Protein AF-A0A7Z1QHH9-F1 (afdb_monomer_lite)

pLDDT: mean 72.16, std 17.93, range [35.38, 95.56]

Secondary structure (DSSP, 8-state):
----S---TTS--HHHHHHHHHHHHTT---TTSPPPEEEEEEE---HHHHHTT---EEEEEE-------SS-GGGTT----------PPTTPPP--------PPP--

Sequence (107 aa):
GSMLNGRETNRIGLYQMVAVLLSGLVGFKAGSASPLAFEKASNLYSVAQGSSGVVLYALYFSCEEIIDPLTDISTLDDFLRHYETFGEPDGTAPFEAHIDLPGPEHE

Structure (mmCIF, N/CA/C/O backbone):
data_AF-A0A7Z1QHH9-F1
#
_entry.id   AF-A0A7Z1QHH9-F1
#
loop_
_atom_site.group_PDB
_atom_site.id
_atom_site.type_symbol
_atom_site.label_atom_id
_atom_site.label_alt_id
_atom_site.label_comp_id
_atom_site.label_asym_id
_atom_site.label_entity_id
_atom_site.label_seq_id
_atom_site.pdbx_PDB_ins_code
_atom_site.Cartn_x
_atom_site.Cartn_y
_atom_site.Cartn_z
_atom_site.occupancy
_atom_site.B_iso_or_equiv
_atom_site.auth_seq_id
_atom_site.auth_comp_id
_atom_site.auth_asym_id
_atom_site.auth_atom_id
_atom_site.pdbx_PDB_model_num
ATOM 1 N N . GLY A 1 1 ? -32.337 -1.485 19.117 1.00 37.56 1 GLY A N 1
ATOM 2 C CA . GLY A 1 1 ? -31.502 -1.197 20.296 1.00 37.56 1 GLY A CA 1
ATOM 3 C C . GLY A 1 1 ? -30.187 -0.645 19.809 1.00 37.56 1 GLY A C 1
ATOM 4 O O . GLY A 1 1 ? -29.545 -1.306 19.009 1.00 37.56 1 GLY A O 1
ATOM 5 N N . SER A 1 2 ? -29.853 0.582 20.202 1.00 43.59 2 SER A N 1
ATOM 6 C CA . SER A 1 2 ? -28.589 1.237 19.854 1.00 43.59 2 SER A CA 1
ATOM 7 C C . SER A 1 2 ? -27.436 0.532 20.573 1.00 43.59 2 SER A C 1
ATOM 9 O O . SER A 1 2 ? -27.470 0.428 21.797 1.00 43.59 2 SER A O 1
ATOM 11 N N . MET A 1 3 ? -26.445 0.028 19.834 1.00 35.38 3 MET A N 1
ATOM 12 C CA . MET A 1 3 ? -25.181 -0.440 20.408 1.00 35.38 3 MET A CA 1
ATOM 13 C C . MET A 1 3 ? -24.084 0.571 20.079 1.00 35.38 3 MET A C 1
ATOM 15 O O . MET A 1 3 ? -23.411 0.493 19.056 1.00 35.38 3 MET A O 1
ATOM 19 N N . LEU A 1 4 ? -23.940 1.538 20.983 1.00 45.16 4 LEU A N 1
ATOM 20 C CA . LEU A 1 4 ? -22.772 2.396 21.131 1.00 45.16 4 LEU A CA 1
ATOM 21 C C . LEU A 1 4 ? -21.792 1.686 22.081 1.00 45.16 4 LEU A C 1
ATOM 23 O O . LEU A 1 4 ? -22.060 1.584 23.271 1.00 45.16 4 LEU A O 1
ATOM 27 N N . ASN A 1 5 ? -20.664 1.221 21.542 1.00 49.97 5 ASN A N 1
ATOM 28 C CA . ASN A 1 5 ? -19.416 0.894 22.252 1.00 49.97 5 ASN A CA 1
ATOM 29 C C . ASN A 1 5 ? -19.449 -0.173 23.384 1.00 49.97 5 ASN A C 1
ATOM 31 O O . ASN A 1 5 ? -19.597 0.153 24.556 1.00 49.97 5 ASN A O 1
ATOM 35 N N . GLY A 1 6 ? -19.095 -1.423 23.034 1.00 44.28 6 GLY A N 1
ATOM 36 C CA . GLY A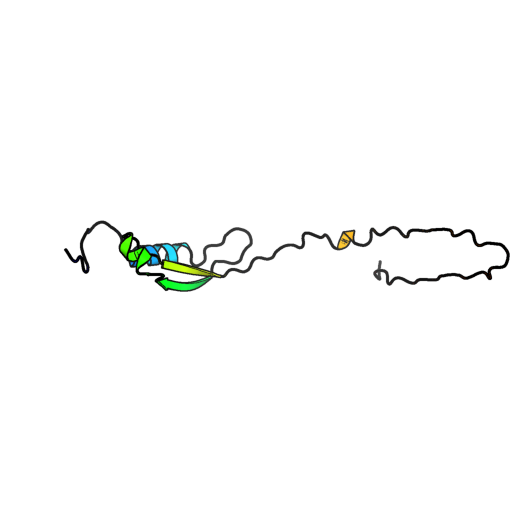 1 6 ? -18.551 -2.461 23.942 1.00 44.28 6 GLY A CA 1
ATOM 37 C C . GLY A 1 6 ? -19.609 -3.358 24.608 1.00 44.28 6 GLY A C 1
ATOM 38 O O . GLY A 1 6 ? -20.530 -2.869 25.238 1.00 44.28 6 GLY A O 1
ATOM 39 N N . ARG A 1 7 ? -19.566 -4.693 24.552 1.00 44.38 7 ARG A N 1
ATOM 40 C CA . ARG A 1 7 ? -18.434 -5.632 24.545 1.00 44.38 7 ARG A CA 1
ATOM 41 C C . ARG A 1 7 ? -18.859 -6.974 23.928 1.00 44.38 7 ARG A C 1
ATOM 43 O O . ARG A 1 7 ? -19.787 -7.598 24.425 1.00 44.38 7 ARG A O 1
ATOM 50 N N . GLU A 1 8 ? -18.059 -7.489 23.000 1.00 50.94 8 GLU A N 1
ATOM 51 C CA . GLU A 1 8 ? -17.654 -8.898 23.029 1.00 50.94 8 GLU A CA 1
ATOM 52 C C . GLU A 1 8 ? -16.162 -8.893 23.363 1.00 50.94 8 GLU A C 1
ATOM 54 O O . GLU A 1 8 ? -15.333 -8.496 22.550 1.00 50.94 8 GLU A O 1
ATOM 59 N N . THR A 1 9 ? -15.810 -9.268 24.590 1.00 54.53 9 THR A N 1
ATOM 60 C CA . THR A 1 9 ? -14.460 -9.147 25.175 1.00 54.53 9 THR A CA 1
ATOM 61 C C . THR A 1 9 ? -13.374 -9.951 24.444 1.00 54.53 9 THR A C 1
ATOM 63 O O . THR A 1 9 ? -12.207 -9.835 24.797 1.00 54.53 9 THR A O 1
ATOM 66 N N . ASN A 1 10 ? -13.751 -10.746 23.438 1.00 59.12 10 ASN A N 1
ATOM 67 C CA . ASN A 1 10 ? -12.880 -11.654 22.692 1.00 59.12 10 ASN A CA 1
ATOM 68 C C . ASN A 1 10 ? -12.786 -11.349 21.188 1.00 59.12 10 ASN A C 1
ATOM 70 O O . ASN A 1 10 ? -12.144 -12.104 20.460 1.00 59.12 10 ASN A O 1
ATOM 74 N N . ARG A 1 11 ? -13.417 -10.275 20.694 1.00 64.69 11 ARG A N 1
ATOM 75 C CA . ARG A 1 11 ? -13.278 -9.861 19.292 1.00 64.69 11 ARG A CA 1
ATOM 76 C C . ARG A 1 11 ? -12.439 -8.599 19.203 1.00 64.69 11 ARG A C 1
ATOM 78 O O . ARG A 1 11 ? -12.759 -7.590 19.826 1.00 64.69 11 ARG A O 1
ATOM 85 N N . ILE A 1 12 ? -11.365 -8.672 18.419 1.00 71.88 12 ILE A N 1
ATOM 86 C CA . ILE A 1 12 ? -10.526 -7.512 18.129 1.00 71.88 12 ILE A CA 1
ATOM 87 C C . ILE A 1 12 ? 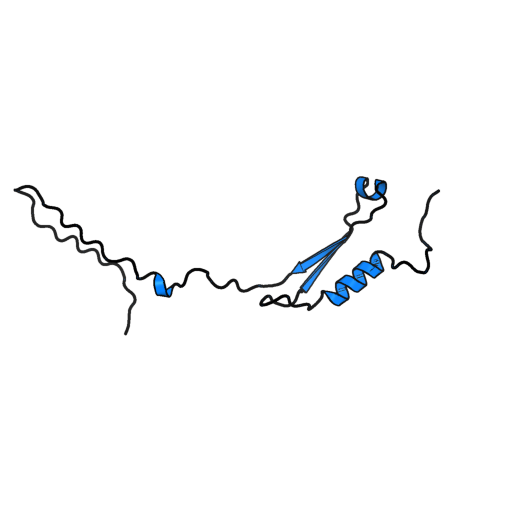-11.388 -6.437 17.459 1.00 71.88 12 ILE A C 1
ATOM 89 O O . ILE A 1 12 ? -12.114 -6.706 16.502 1.00 71.88 12 ILE A O 1
ATOM 93 N N . GLY A 1 13 ? -11.363 -5.222 17.997 1.00 82.31 13 GLY A N 1
ATOM 94 C CA . GLY A 1 13 ? -12.053 -4.091 17.393 1.00 82.31 13 GLY A CA 1
ATOM 95 C C . GLY A 1 13 ? -11.396 -3.709 16.069 1.00 82.31 13 GLY A C 1
ATOM 96 O O . GLY A 1 13 ? -10.219 -3.979 15.844 1.00 82.31 13 GLY A O 1
ATOM 97 N N . LEU A 1 14 ? -12.125 -3.018 15.201 1.00 83.00 14 LEU A N 1
ATOM 98 C CA . LEU A 1 14 ? -11.611 -2.624 13.888 1.00 83.00 14 LEU A CA 1
ATOM 99 C C . LEU A 1 14 ? -10.305 -1.817 13.955 1.00 83.00 14 LEU A C 1
ATOM 101 O O . LEU A 1 14 ? -9.392 -2.054 13.175 1.00 83.00 14 LEU A O 1
ATOM 105 N N . TYR A 1 15 ? -10.172 -0.908 14.922 1.00 84.69 15 TYR A N 1
ATOM 106 C CA . TYR A 1 15 ? -8.920 -0.176 15.129 1.00 84.69 15 TYR A CA 1
ATOM 107 C C . TYR A 1 15 ? -7.754 -1.095 15.515 1.00 84.69 15 TYR A C 1
ATOM 109 O O . TYR A 1 15 ? -6.624 -0.858 15.102 1.00 84.69 15 TYR A O 1
ATOM 117 N N . GLN A 1 16 ? -8.025 -2.166 16.268 1.00 85.81 16 GLN A N 1
ATOM 118 C CA . GLN A 1 16 ? -7.017 -3.170 16.612 1.00 85.81 16 GLN A CA 1
ATOM 119 C C . GLN A 1 16 ? -6.654 -4.016 15.387 1.00 85.81 16 GLN A C 1
ATOM 121 O O . GLN A 1 16 ? -5.475 -4.269 15.169 1.00 85.81 16 GLN A O 1
ATOM 126 N N . MET A 1 17 ? -7.633 -4.384 14.549 1.00 87.94 17 MET A N 1
ATOM 127 C CA . MET A 1 17 ? -7.376 -5.038 13.257 1.00 87.94 17 MET A CA 1
ATOM 128 C C . MET A 1 17 ? -6.469 -4.179 12.372 1.00 87.94 17 MET A C 1
ATOM 130 O O . MET A 1 17 ? -5.472 -4.673 11.855 1.00 87.94 17 MET A O 1
ATOM 134 N N . VAL A 1 18 ? -6.782 -2.885 12.245 1.00 88.19 18 VAL A N 1
ATOM 135 C CA . VAL A 1 18 ? -5.968 -1.925 11.489 1.00 88.19 18 VAL A CA 1
ATOM 136 C C . VAL A 1 18 ? -4.552 -1.840 12.054 1.00 88.19 18 VAL A C 1
ATOM 138 O O . VAL A 1 18 ? -3.602 -1.893 11.283 1.00 88.19 18 VAL A O 1
ATOM 141 N N . ALA A 1 19 ? -4.391 -1.760 13.377 1.00 87.38 19 ALA A N 1
ATOM 142 C CA . ALA A 1 19 ? -3.073 -1.695 14.007 1.00 87.38 19 ALA A CA 1
ATOM 143 C C . ALA A 1 19 ? -2.234 -2.959 13.754 1.00 87.38 19 ALA A C 1
ATOM 145 O O . ALA A 1 19 ? -1.054 -2.855 13.422 1.00 87.38 19 ALA A O 1
ATOM 146 N N . VAL A 1 20 ? -2.842 -4.145 13.859 1.00 89.94 20 VAL A N 1
ATOM 147 C CA . VAL A 1 20 ? -2.165 -5.421 13.578 1.00 89.94 20 VAL A CA 1
ATOM 148 C C . VAL A 1 20 ? -1.746 -5.496 12.110 1.00 89.94 20 VAL A C 1
ATOM 150 O O . VAL A 1 20 ? -0.584 -5.782 11.824 1.00 89.94 20 VAL A O 1
ATOM 153 N N . LEU A 1 21 ? -2.652 -5.177 11.181 1.00 89.44 21 LEU A N 1
ATOM 154 C CA . LEU A 1 21 ? -2.352 -5.169 9.746 1.00 89.44 21 LEU A CA 1
ATOM 155 C C . LEU A 1 21 ? -1.243 -4.174 9.401 1.00 89.44 21 LEU A C 1
ATOM 157 O O . LEU A 1 21 ? -0.304 -4.528 8.697 1.00 89.44 21 LEU A O 1
ATOM 161 N N . LEU A 1 22 ? -1.317 -2.957 9.943 1.00 92.06 22 LEU A N 1
ATOM 162 C CA . LEU A 1 22 ? -0.280 -1.945 9.776 1.00 92.06 22 LEU A CA 1
ATOM 163 C C . LEU A 1 22 ? 1.081 -2.481 10.237 1.00 92.06 22 LEU A C 1
ATOM 165 O O . LEU A 1 22 ? 2.053 -2.399 9.495 1.00 92.06 22 LEU A O 1
ATOM 169 N N . SER A 1 23 ? 1.140 -3.079 11.430 1.00 89.81 23 SER A N 1
ATOM 170 C CA . SER A 1 23 ? 2.393 -3.591 11.994 1.00 89.81 23 SER A CA 1
ATOM 171 C C . SER A 1 23 ? 3.018 -4.729 11.183 1.00 89.81 23 SER A C 1
ATOM 173 O O . SER A 1 23 ? 4.238 -4.846 11.156 1.00 89.81 23 SER A O 1
ATOM 175 N N . GLY A 1 24 ? 2.201 -5.552 10.517 1.00 91.00 24 GLY A N 1
ATOM 176 C CA . GLY A 1 24 ? 2.690 -6.656 9.690 1.00 91.00 24 GLY A CA 1
ATOM 177 C C . GLY A 1 24 ? 3.088 -6.243 8.272 1.00 91.00 24 GLY A C 1
ATOM 178 O O . GLY A 1 24 ? 3.890 -6.930 7.647 1.00 91.00 24 GLY A O 1
ATOM 179 N N . LEU A 1 25 ? 2.522 -5.148 7.759 1.00 91.94 25 LEU A N 1
ATOM 180 C CA . LEU A 1 25 ? 2.729 -4.704 6.378 1.00 91.94 25 LEU A CA 1
ATOM 181 C C . LEU A 1 25 ? 3.790 -3.612 6.247 1.00 91.94 25 LEU A C 1
ATOM 183 O O . LEU A 1 25 ? 4.434 -3.529 5.207 1.00 91.94 25 LEU A O 1
ATOM 187 N N . VAL A 1 26 ? 4.005 -2.781 7.269 1.00 90.81 26 VAL A N 1
ATOM 188 C CA . VAL A 1 26 ? 5.072 -1.770 7.223 1.00 90.81 26 VAL A CA 1
ATOM 189 C C . VAL A 1 26 ? 6.432 -2.457 7.127 1.00 90.81 26 VAL A C 1
ATOM 191 O O . VAL A 1 26 ? 6.790 -3.274 7.973 1.00 90.81 26 VAL A O 1
ATOM 194 N N . GLY A 1 27 ? 7.198 -2.113 6.091 1.00 88.25 27 GLY A N 1
ATOM 195 C CA . GLY A 1 27 ? 8.501 -2.719 5.824 1.00 88.25 27 GLY A CA 1
ATOM 196 C C . GLY A 1 27 ? 8.430 -4.126 5.220 1.00 88.25 27 GLY A C 1
ATOM 197 O O . GLY A 1 27 ? 9.475 -4.714 4.939 1.00 88.25 27 GLY A O 1
ATOM 198 N N . PHE A 1 28 ? 7.231 -4.667 4.980 1.00 93.75 28 PHE A N 1
ATOM 199 C CA . PHE A 1 28 ? 7.080 -5.898 4.214 1.00 93.75 28 PHE A CA 1
ATOM 200 C C . PHE A 1 28 ? 7.554 -5.667 2.777 1.00 93.75 28 PHE A C 1
ATOM 202 O O . PHE A 1 28 ? 7.212 -4.663 2.158 1.00 93.75 28 PHE A O 1
ATOM 209 N N . LYS A 1 29 ? 8.337 -6.602 2.241 1.00 92.56 29 LYS A N 1
ATOM 210 C CA . LYS A 1 29 ? 8.887 -6.533 0.887 1.00 92.56 29 LYS A CA 1
ATOM 211 C C . LYS A 1 29 ? 8.343 -7.693 0.059 1.00 92.56 29 LYS A C 1
ATOM 213 O O . LYS A 1 29 ? 8.620 -8.850 0.374 1.00 92.56 29 LYS A O 1
ATOM 218 N N . ALA A 1 30 ? 7.597 -7.390 -0.999 1.00 82.88 30 ALA A N 1
ATOM 219 C CA . ALA A 1 30 ? 7.132 -8.386 -1.959 1.00 82.88 30 ALA A CA 1
ATOM 220 C C . ALA A 1 30 ? 8.087 -8.434 -3.161 1.00 82.88 30 ALA A C 1
ATOM 222 O O . ALA A 1 30 ? 8.148 -7.491 -3.941 1.00 82.88 30 ALA A O 1
ATOM 223 N N . GLY A 1 31 ? 8.837 -9.527 -3.314 1.00 86.94 31 GLY A N 1
ATOM 224 C CA . GLY A 1 31 ? 9.717 -9.719 -4.472 1.00 86.94 31 GLY A CA 1
ATOM 225 C C . GLY A 1 31 ? 10.853 -8.689 -4.568 1.00 86.94 31 GLY A C 1
ATOM 226 O O . GLY A 1 31 ? 11.593 -8.467 -3.602 1.00 86.94 31 GLY A O 1
ATOM 227 N N . SER A 1 32 ? 11.020 -8.106 -5.758 1.00 87.50 32 SER A N 1
ATOM 228 C CA . SER A 1 32 ? 12.057 -7.115 -6.082 1.00 87.50 32 SER A CA 1
ATOM 229 C C . SER A 1 32 ? 11.694 -5.686 -5.668 1.00 87.50 32 SER A C 1
ATOM 231 O O . SER A 1 32 ? 12.611 -4.880 -5.503 1.00 87.50 32 SER A O 1
ATOM 233 N N . ALA A 1 33 ? 10.411 -5.383 -5.439 1.00 90.12 33 ALA A N 1
ATOM 234 C CA . ALA A 1 33 ? 9.945 -4.057 -5.036 1.00 90.12 33 ALA A CA 1
ATOM 235 C C . ALA A 1 33 ? 10.573 -3.591 -3.713 1.00 90.12 33 ALA A C 1
ATOM 237 O O . ALA A 1 33 ? 10.958 -4.406 -2.874 1.00 90.12 33 ALA A O 1
ATOM 238 N N . SER A 1 34 ? 10.672 -2.282 -3.490 1.00 92.81 34 SER A N 1
ATOM 239 C CA . SER A 1 34 ? 11.100 -1.710 -2.215 1.00 92.81 34 SER A CA 1
ATOM 240 C C . SER A 1 34 ? 10.103 -2.056 -1.092 1.00 92.81 34 SER A C 1
ATOM 242 O O . SER A 1 34 ? 8.952 -2.411 -1.365 1.00 92.81 34 SER A O 1
ATOM 244 N N . PRO A 1 35 ? 10.527 -2.024 0.186 1.00 95.56 35 PRO A N 1
ATOM 245 C CA . PRO A 1 35 ? 9.625 -2.293 1.301 1.00 95.56 35 PRO A CA 1
ATOM 246 C C . PRO A 1 35 ? 8.411 -1.355 1.301 1.00 95.56 35 PRO A C 1
ATOM 248 O O . PRO A 1 35 ? 8.555 -0.160 1.048 1.00 95.56 35 PRO A O 1
ATOM 251 N N . LEU A 1 36 ? 7.235 -1.883 1.649 1.00 95.44 36 LEU A N 1
ATOM 252 C CA . LEU A 1 36 ? 6.004 -1.104 1.759 1.00 95.44 36 LEU A CA 1
ATOM 253 C C . LEU A 1 36 ? 6.163 0.017 2.799 1.00 95.44 36 LEU A C 1
ATOM 255 O O . LEU A 1 36 ? 6.355 -0.242 3.994 1.00 95.44 36 LEU A O 1
ATOM 259 N N . ALA A 1 37 ? 6.020 1.260 2.349 1.00 94.31 37 ALA A N 1
ATOM 260 C CA . ALA A 1 37 ? 5.941 2.447 3.185 1.00 94.31 37 ALA A CA 1
ATOM 261 C C . ALA A 1 37 ? 4.472 2.810 3.420 1.00 94.31 37 ALA A C 1
ATOM 263 O O . ALA A 1 37 ? 3.663 2.837 2.496 1.00 94.31 37 ALA A O 1
ATOM 264 N N . PHE A 1 38 ? 4.096 3.052 4.674 1.00 94.69 38 PHE A N 1
ATOM 265 C CA . PHE A 1 38 ? 2.728 3.442 5.001 1.00 94.69 38 PHE A CA 1
ATOM 266 C C . PHE A 1 38 ? 2.474 4.911 4.667 1.00 94.69 38 PHE A C 1
ATOM 268 O O . PHE A 1 38 ? 3.223 5.782 5.101 1.00 94.69 38 PHE A O 1
ATOM 275 N N . GLU A 1 39 ? 1.362 5.173 3.983 1.00 95.25 39 GLU A N 1
ATOM 276 C CA 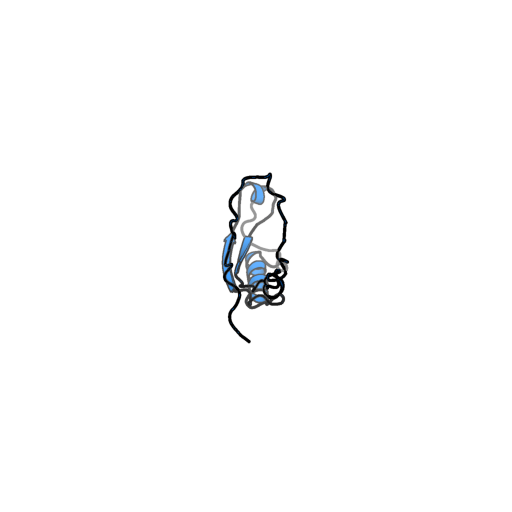. GLU A 1 39 ? 0.955 6.521 3.579 1.00 95.25 39 GLU A CA 1
ATOM 277 C C . GLU A 1 39 ? -0.160 7.061 4.474 1.00 95.25 39 GLU A C 1
ATOM 279 O O . GLU A 1 39 ? -0.057 8.131 5.074 1.00 95.25 39 GLU A O 1
ATOM 284 N N . LYS A 1 40 ? -1.273 6.324 4.556 1.00 93.56 40 LYS A N 1
ATOM 285 C CA . LYS A 1 40 ? -2.442 6.740 5.337 1.00 93.56 40 LYS A CA 1
ATOM 286 C C . LYS A 1 40 ? -3.416 5.598 5.580 1.00 93.56 40 LYS A C 1
ATOM 288 O O . LYS A 1 40 ? -3.497 4.635 4.820 1.00 93.56 40 LYS A O 1
ATOM 293 N N . ALA A 1 41 ? -4.240 5.778 6.605 1.00 90.94 41 ALA A N 1
ATOM 294 C CA . ALA A 1 41 ? -5.433 4.985 6.854 1.00 90.94 41 ALA A CA 1
ATOM 295 C C . ALA A 1 41 ? -6.666 5.882 6.706 1.00 90.94 41 ALA A C 1
ATOM 297 O O . ALA A 1 41 ? -6.673 7.022 7.170 1.00 90.94 41 ALA A O 1
ATOM 298 N N . SER A 1 42 ? -7.715 5.394 6.054 1.00 90.62 42 SER A N 1
ATOM 299 C CA . SER A 1 42 ? -8.951 6.151 5.840 1.00 90.62 42 SER A CA 1
ATOM 300 C C . SER A 1 42 ? -10.158 5.321 6.238 1.00 90.62 42 SER A C 1
ATOM 302 O O . SER A 1 42 ? -10.329 4.199 5.768 1.00 90.62 42 SER A O 1
ATOM 304 N N . ASN A 1 43 ? -11.008 5.893 7.087 1.00 88.12 43 ASN A N 1
ATOM 305 C CA . ASN A 1 43 ? -12.337 5.360 7.341 1.00 88.12 43 ASN A CA 1
ATOM 306 C C . ASN A 1 43 ? -13.202 5.657 6.105 1.00 88.12 43 ASN A C 1
ATOM 308 O O . ASN A 1 43 ? -13.360 6.818 5.728 1.00 88.12 43 ASN A O 1
ATOM 312 N N . LEU A 1 44 ? -13.718 4.612 5.461 1.00 86.75 44 LEU A N 1
ATOM 313 C CA . LEU A 1 44 ? -14.526 4.711 4.243 1.00 86.75 44 LEU A CA 1
ATOM 314 C C . LEU A 1 44 ? -16.025 4.558 4.520 1.00 86.75 44 LEU A C 1
ATOM 316 O O . LEU A 1 44 ? -16.781 4.184 3.621 1.00 86.75 44 LEU A O 1
ATOM 320 N N . TYR A 1 45 ? -16.443 4.829 5.757 1.00 84.31 45 TYR A N 1
ATOM 321 C CA . TYR A 1 45 ? -17.822 4.704 6.190 1.00 84.31 45 TYR A CA 1
ATOM 322 C C . TYR A 1 45 ? -18.774 5.476 5.278 1.00 84.31 45 TYR A C 1
ATOM 324 O O . TYR A 1 45 ? -18.595 6.659 4.986 1.00 84.31 45 TYR A O 1
ATOM 332 N N . SER A 1 46 ? -19.851 4.796 4.905 1.00 83.12 46 SER A N 1
ATOM 333 C CA . SER A 1 46 ? -21.022 5.390 4.272 1.00 83.12 46 SER A CA 1
ATOM 334 C C . SER A 1 46 ? -22.300 4.823 4.886 1.00 83.12 46 SER A C 1
ATOM 336 O O . SER A 1 46 ? -22.299 3.747 5.487 1.00 83.12 46 SER A O 1
ATOM 338 N N . VAL A 1 47 ? -23.421 5.523 4.693 1.00 80.31 47 VAL A N 1
ATOM 339 C CA . VAL A 1 47 ? -24.743 5.083 5.180 1.00 80.31 47 VAL A CA 1
ATOM 340 C C . VAL A 1 47 ? -25.122 3.702 4.626 1.00 80.31 47 VAL A C 1
ATOM 342 O O . VAL A 1 47 ? -25.695 2.887 5.349 1.00 80.31 47 VAL A O 1
ATOM 345 N N . ALA A 1 48 ? -24.747 3.399 3.379 1.00 79.19 48 ALA A N 1
ATOM 346 C CA . ALA A 1 48 ? -24.970 2.091 2.760 1.00 79.19 48 ALA A CA 1
ATOM 347 C C . ALA A 1 48 ? -24.211 0.960 3.485 1.00 79.19 48 ALA A C 1
ATOM 349 O O . ALA A 1 48 ? -24.778 -0.099 3.761 1.00 79.19 48 ALA A O 1
ATOM 350 N N . GLN A 1 49 ? -22.948 1.200 3.855 1.00 75.12 49 GLN A N 1
ATOM 351 C CA . GLN A 1 49 ? -22.133 0.242 4.614 1.00 75.12 49 GLN A CA 1
ATOM 352 C C . GLN A 1 49 ? -22.646 0.065 6.046 1.00 75.12 49 GLN A C 1
ATOM 354 O O . GLN A 1 49 ? -22.799 -1.067 6.505 1.00 75.12 49 GLN A O 1
ATOM 359 N N . GLY A 1 50 ? -22.996 1.167 6.719 1.00 75.19 50 GLY A N 1
ATOM 360 C CA . GLY A 1 50 ? -23.578 1.127 8.061 1.00 75.19 50 GLY A CA 1
ATOM 361 C C . GLY A 1 50 ? -24.885 0.331 8.106 1.00 75.19 50 GLY A C 1
ATOM 362 O O . GLY A 1 50 ? -25.093 -0.468 9.017 1.00 75.19 50 GLY A O 1
ATOM 363 N N . SER A 1 51 ? -25.721 0.468 7.073 1.00 79.38 51 SER A N 1
ATOM 364 C CA . SER A 1 51 ? -26.974 -0.293 6.928 1.00 79.38 51 SER A CA 1
ATOM 365 C C . SER A 1 51 ? -26.751 -1.788 6.673 1.00 79.38 51 SER A C 1
ATOM 367 O O . SER A 1 51 ? -27.643 -2.591 6.927 1.00 79.38 51 SER A O 1
ATOM 369 N N . SER A 1 52 ? -25.559 -2.166 6.206 1.00 82.88 52 SER A N 1
ATOM 370 C CA . SER A 1 52 ? -25.161 -3.558 5.954 1.00 82.88 52 SER A CA 1
ATOM 371 C C . SER A 1 52 ? -24.437 -4.200 7.146 1.00 82.88 52 SER A C 1
ATOM 373 O O . SER A 1 52 ? -24.027 -5.354 7.064 1.00 82.88 52 SER A O 1
ATOM 375 N N . GLY A 1 53 ? -24.254 -3.467 8.253 1.00 81.06 53 GLY A N 1
ATOM 376 C CA . GLY A 1 53 ? -23.560 -3.961 9.446 1.00 81.06 53 GLY A CA 1
ATOM 377 C C . GLY A 1 53 ? -22.049 -4.145 9.266 1.00 81.06 53 GLY A C 1
ATOM 378 O O . GLY A 1 53 ? -21.427 -4.861 10.049 1.00 81.06 53 GLY A O 1
ATOM 379 N N . VAL A 1 54 ? -21.451 -3.514 8.250 1.00 80.56 54 VAL A N 1
ATOM 380 C CA . VAL A 1 54 ? -20.011 -3.589 7.967 1.00 80.56 54 VAL A CA 1
ATOM 381 C C . VAL A 1 54 ? -19.344 -2.236 8.185 1.00 80.56 54 VAL A C 1
ATOM 383 O O . VAL A 1 54 ? -19.957 -1.183 8.010 1.00 80.56 54 VAL A O 1
ATOM 386 N N . VAL A 1 55 ? -18.060 -2.261 8.536 1.00 78.88 55 VAL A N 1
ATOM 387 C CA . VAL A 1 55 ? -17.227 -1.058 8.604 1.00 78.88 55 VAL A CA 1
ATOM 388 C C . VAL A 1 55 ? -16.041 -1.240 7.672 1.00 78.88 55 VAL A C 1
ATOM 390 O O . VAL A 1 55 ? -15.396 -2.287 7.687 1.00 78.88 55 VAL A O 1
ATOM 393 N N . LEU A 1 56 ? -15.765 -0.221 6.860 1.00 86.19 56 LEU A N 1
ATOM 394 C CA . LEU A 1 56 ? -14.741 -0.274 5.828 1.00 86.19 56 LEU A CA 1
ATOM 395 C C . LEU A 1 56 ? -13.610 0.710 6.141 1.00 86.19 56 LEU A C 1
ATOM 397 O O . LEU A 1 56 ? -13.852 1.893 6.384 1.00 86.19 56 LEU A O 1
ATOM 401 N N . TYR A 1 57 ? -12.374 0.217 6.133 1.00 89.38 57 TYR A N 1
ATOM 402 C CA . TYR A 1 57 ? -11.159 1.023 6.242 1.00 89.38 57 TYR A CA 1
ATOM 403 C C . TYR A 1 57 ? -10.231 0.683 5.085 1.00 89.38 57 TYR A C 1
ATOM 405 O O . TYR A 1 57 ? -10.050 -0.489 4.762 1.00 89.38 57 TYR A O 1
ATOM 413 N N . ALA A 1 58 ? -9.625 1.706 4.494 1.00 91.25 58 ALA A N 1
ATOM 414 C CA . ALA A 1 58 ? -8.556 1.547 3.521 1.00 91.25 58 ALA A CA 1
ATOM 415 C C . ALA A 1 58 ? -7.213 1.898 4.157 1.00 91.25 58 ALA A C 1
ATOM 417 O O . ALA A 1 58 ? -7.088 2.932 4.817 1.00 91.25 58 ALA A O 1
ATOM 418 N N . LEU A 1 59 ? -6.221 1.041 3.932 1.00 93.88 59 LEU A N 1
ATOM 419 C CA . LEU A 1 59 ? -4.822 1.284 4.262 1.00 93.88 59 LEU A CA 1
ATOM 420 C C . LEU A 1 59 ? -4.067 1.462 2.950 1.00 93.88 59 LEU A C 1
ATOM 422 O O . LEU A 1 59 ? -4.179 0.621 2.060 1.00 93.88 59 LEU A O 1
ATOM 426 N N . TYR A 1 60 ? -3.342 2.565 2.831 1.00 94.81 60 TYR A N 1
ATOM 427 C CA . TYR A 1 60 ? -2.583 2.910 1.638 1.00 94.81 60 TYR A CA 1
ATOM 428 C C . TYR A 1 60 ? -1.098 2.749 1.937 1.00 94.81 60 TYR A C 1
ATOM 430 O O . TYR A 1 60 ? -0.611 3.250 2.955 1.00 94.81 60 TYR A O 1
ATOM 438 N N . PHE A 1 61 ? -0.407 2.064 1.033 1.00 95.44 61 PHE A N 1
ATOM 439 C CA . PHE A 1 61 ? 1.032 1.858 1.072 1.00 95.44 61 PHE A CA 1
ATOM 440 C C . PHE A 1 61 ? 1.633 2.223 -0.282 1.00 95.44 61 PHE A C 1
ATOM 442 O O . PHE A 1 61 ? 0.968 2.074 -1.310 1.00 95.44 61 PHE A O 1
ATOM 449 N N . SER A 1 62 ? 2.879 2.675 -0.268 1.00 94.56 62 SER A N 1
ATOM 450 C CA . SER A 1 62 ? 3.701 2.907 -1.450 1.00 94.56 62 SER A CA 1
ATOM 451 C C . SER A 1 62 ? 4.906 1.962 -1.450 1.00 94.56 62 SER A C 1
ATOM 453 O O . SER A 1 62 ? 5.381 1.524 -0.402 1.00 94.56 62 SER A O 1
ATOM 455 N N . CYS A 1 63 ? 5.372 1.611 -2.644 1.00 94.38 63 CYS A N 1
ATOM 456 C CA . CYS A 1 63 ? 6.627 0.912 -2.891 1.00 94.38 63 CYS A CA 1
ATOM 457 C C . CYS A 1 63 ? 7.096 1.243 -4.306 1.00 94.38 63 CYS A C 1
ATOM 459 O O . CYS A 1 63 ? 6.296 1.597 -5.173 1.00 94.38 63 CYS A O 1
ATOM 461 N N . GLU A 1 64 ? 8.389 1.093 -4.537 1.00 92.44 64 GLU A N 1
ATOM 462 C CA . GLU A 1 64 ? 9.027 1.307 -5.828 1.00 92.44 64 GLU A CA 1
ATOM 463 C C . GLU A 1 64 ? 9.451 -0.044 -6.387 1.00 92.44 64 GLU A C 1
ATOM 465 O O . GLU A 1 64 ? 10.144 -0.803 -5.715 1.00 92.44 64 GLU A O 1
ATOM 470 N N . GLU A 1 65 ? 9.054 -0.359 -7.612 1.00 89.06 65 GLU A N 1
ATOM 471 C CA . GLU A 1 65 ? 9.495 -1.565 -8.303 1.00 89.06 65 GLU A CA 1
ATOM 472 C C . GLU A 1 65 ? 10.230 -1.163 -9.572 1.00 89.06 65 GLU A C 1
ATOM 474 O O . GLU A 1 65 ? 9.728 -0.375 -10.375 1.00 89.06 65 GLU A O 1
ATOM 479 N N . ILE A 1 66 ? 11.438 -1.698 -9.740 1.00 84.50 66 ILE A N 1
ATOM 480 C CA . ILE A 1 66 ? 12.151 -1.585 -11.005 1.00 84.50 66 ILE A CA 1
ATOM 481 C C . ILE A 1 66 ? 11.494 -2.579 -11.954 1.00 84.50 66 ILE A C 1
ATOM 483 O O . ILE A 1 66 ? 11.529 -3.785 -11.718 1.00 84.50 66 ILE A O 1
ATOM 487 N N . ILE A 1 67 ? 10.880 -2.058 -13.011 1.00 81.50 67 ILE A N 1
ATOM 488 C CA . ILE A 1 67 ? 10.380 -2.869 -14.113 1.00 81.50 67 ILE A CA 1
ATOM 489 C C . ILE A 1 67 ? 11.529 -2.985 -15.103 1.00 81.50 67 ILE A C 1
ATOM 491 O O . ILE A 1 67 ? 11.877 -2.000 -15.760 1.00 81.50 67 ILE A O 1
ATOM 495 N N . ASP A 1 68 ? 12.128 -4.171 -15.184 1.00 74.81 68 ASP A N 1
ATOM 496 C CA . ASP A 1 68 ? 13.131 -4.441 -16.206 1.00 74.81 68 ASP A CA 1
ATOM 497 C C . ASP A 1 68 ? 12.494 -4.223 -17.588 1.00 74.81 68 ASP A C 1
ATOM 499 O O . ASP A 1 68 ? 11.370 -4.688 -17.831 1.00 74.81 68 ASP A O 1
ATOM 503 N N . PRO A 1 69 ? 13.154 -3.485 -18.499 1.00 71.81 69 PRO A N 1
ATOM 504 C CA . PRO A 1 69 ? 12.616 -3.283 -19.831 1.00 71.81 69 PRO A CA 1
ATOM 505 C C . PRO A 1 69 ? 12.446 -4.647 -20.506 1.00 71.81 69 PRO A C 1
ATOM 507 O O . PRO A 1 69 ? 13.401 -5.401 -20.655 1.00 71.81 69 PRO A O 1
ATOM 510 N N . LEU A 1 70 ? 11.217 -4.959 -20.937 1.00 66.56 70 LEU A N 1
ATOM 511 C CA . LEU A 1 70 ? 10.926 -6.176 -21.711 1.00 66.56 70 LEU A CA 1
ATOM 512 C C . LEU A 1 70 ? 11.701 -6.228 -23.034 1.00 66.56 70 LEU A C 1
ATOM 514 O O . LEU A 1 70 ? 11.863 -7.300 -23.612 1.00 66.56 70 LEU A O 1
ATOM 518 N N . THR A 1 71 ? 12.129 -5.068 -23.527 1.00 66.62 71 THR A N 1
ATOM 519 C CA . THR A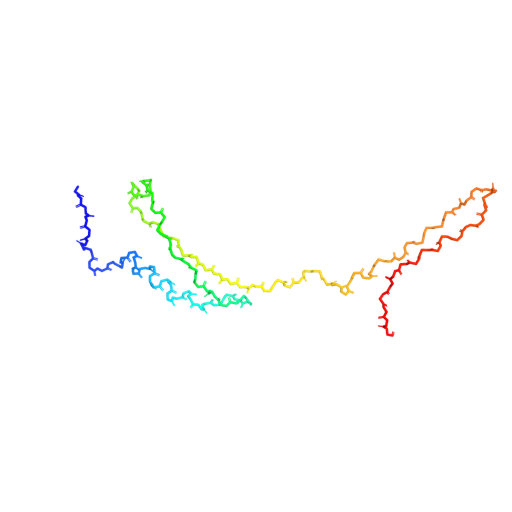 1 71 ? 12.864 -4.938 -24.776 1.00 66.62 71 THR A CA 1
ATOM 520 C C . 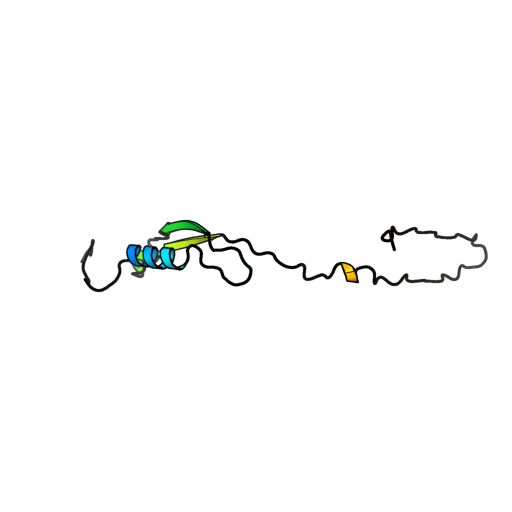THR A 1 71 ? 14.352 -4.950 -24.480 1.00 66.62 71 THR A C 1
ATOM 522 O O . THR A 1 71 ? 14.886 -3.996 -23.912 1.00 66.62 71 THR A O 1
ATOM 525 N N . ASP A 1 72 ? 15.019 -6.015 -24.909 1.00 70.00 72 ASP A N 1
ATOM 526 C CA . ASP A 1 72 ? 16.470 -6.046 -24.975 1.00 70.00 72 ASP A CA 1
ATOM 527 C C . ASP A 1 72 ? 16.936 -5.057 -26.049 1.00 70.00 72 ASP A C 1
ATOM 529 O O . ASP A 1 72 ? 16.857 -5.319 -27.250 1.00 70.00 72 ASP A O 1
ATOM 533 N N . ILE A 1 73 ? 17.393 -3.886 -25.610 1.00 67.75 73 ILE A N 1
ATOM 534 C CA . ILE A 1 73 ? 17.862 -2.830 -26.507 1.00 67.75 73 ILE A CA 1
ATOM 535 C C . ILE A 1 73 ? 19.083 -3.249 -27.334 1.00 67.75 73 ILE A C 1
ATOM 537 O O . ILE A 1 73 ? 19.333 -2.629 -28.362 1.00 67.75 73 ILE A O 1
ATOM 541 N N . SER A 1 74 ? 19.800 -4.310 -26.942 1.00 67.31 74 SER A N 1
ATOM 542 C CA . SER A 1 74 ? 20.906 -4.864 -27.735 1.00 67.31 74 SER A CA 1
ATOM 543 C C . SER A 1 74 ? 20.441 -5.628 -28.983 1.00 67.31 74 SER A C 1
ATOM 545 O O . SER A 1 74 ? 21.254 -5.954 -29.839 1.00 67.31 74 SER A O 1
ATOM 547 N N . THR A 1 75 ? 19.132 -5.873 -29.120 1.00 61.72 75 THR A N 1
ATOM 548 C CA . THR A 1 75 ? 18.518 -6.550 -30.281 1.00 61.72 75 THR A CA 1
ATOM 549 C C . THR A 1 75 ? 17.873 -5.587 -31.286 1.00 61.72 75 THR A C 1
ATOM 551 O O . THR A 1 75 ? 17.331 -6.015 -32.303 1.00 61.72 75 THR A O 1
ATOM 554 N N . LEU A 1 76 ? 17.908 -4.274 -31.024 1.00 60.16 76 LEU A N 1
ATOM 555 C CA . LEU A 1 76 ? 17.295 -3.258 -31.894 1.00 60.16 76 LEU A CA 1
ATOM 556 C C . LEU A 1 76 ? 18.062 -3.019 -33.207 1.00 60.16 76 LEU A C 1
ATOM 558 O O . LEU A 1 76 ? 17.484 -2.454 -34.134 1.00 60.16 76 LEU A O 1
AT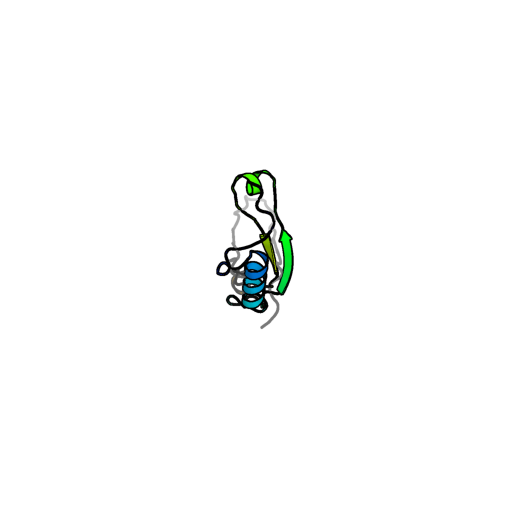OM 562 N N . ASP A 1 77 ? 19.314 -3.469 -33.308 1.00 56.28 77 ASP A N 1
ATOM 563 C CA . ASP A 1 77 ? 20.159 -3.301 -34.501 1.00 56.28 77 ASP A CA 1
ATOM 564 C C . ASP A 1 77 ? 19.864 -4.324 -35.620 1.00 56.28 77 ASP A C 1
ATOM 566 O O . ASP A 1 77 ? 20.410 -4.223 -36.720 1.00 56.28 77 ASP A O 1
ATOM 570 N N . ASP A 1 78 ? 18.937 -5.264 -35.403 1.00 54.56 78 ASP A N 1
ATOM 571 C CA . ASP A 1 78 ? 18.579 -6.317 -36.368 1.00 54.56 78 ASP A CA 1
ATOM 572 C C . ASP A 1 78 ? 17.682 -5.843 -37.535 1.00 54.56 78 ASP A C 1
ATOM 574 O O . ASP A 1 78 ? 17.129 -6.656 -38.287 1.00 54.56 78 ASP A O 1
ATOM 578 N N . PHE A 1 79 ? 17.540 -4.532 -37.764 1.00 52.66 79 PHE A N 1
ATOM 579 C CA . PHE A 1 79 ? 16.944 -4.041 -39.008 1.00 52.66 79 PHE A CA 1
ATOM 580 C C . PHE A 1 79 ? 17.941 -4.215 -40.163 1.00 52.66 79 PHE A C 1
ATOM 582 O O . PHE A 1 79 ? 18.664 -3.299 -40.555 1.00 52.66 79 PHE A O 1
ATOM 589 N N . LEU A 1 80 ? 17.953 -5.425 -40.729 1.00 52.28 80 LEU A N 1
ATOM 590 C CA . LEU A 1 80 ? 18.575 -5.758 -42.010 1.00 52.28 80 LEU A CA 1
ATOM 591 C C . LEU A 1 80 ? 18.277 -4.657 -43.038 1.00 52.28 80 LEU A C 1
ATOM 593 O O . LEU A 1 80 ? 17.116 -4.413 -43.376 1.00 52.28 80 LEU A O 1
ATOM 597 N N . ARG A 1 81 ? 19.331 -4.012 -43.559 1.00 54.62 81 ARG A N 1
ATOM 598 C CA . ARG A 1 81 ? 19.240 -3.105 -44.713 1.00 54.62 81 ARG A CA 1
ATOM 599 C C . ARG A 1 81 ? 18.484 -3.810 -45.839 1.00 54.62 81 ARG A C 1
ATOM 601 O O . ARG A 1 81 ? 19.001 -4.736 -46.463 1.00 54.62 81 ARG A O 1
ATOM 608 N N . HIS A 1 82 ? 17.262 -3.362 -46.100 1.00 47.47 82 HIS A N 1
ATOM 609 C CA . HIS A 1 82 ? 16.519 -3.748 -47.286 1.00 47.47 82 HIS A CA 1
ATOM 610 C C . HIS A 1 82 ? 17.174 -3.075 -48.497 1.00 47.47 82 HIS A C 1
ATOM 612 O O . HIS A 1 82 ? 17.166 -1.851 -48.605 1.00 47.47 82 HIS A O 1
ATOM 618 N N . TYR A 1 83 ? 17.764 -3.869 -49.388 1.00 49.59 83 TYR A N 1
ATOM 619 C CA . TYR A 1 83 ? 18.194 -3.400 -50.701 1.00 49.59 83 TYR A CA 1
ATOM 620 C C . TYR A 1 83 ? 17.090 -3.728 -51.710 1.00 49.59 83 TYR A C 1
ATOM 622 O O . TYR A 1 83 ? 16.923 -4.884 -52.097 1.00 49.59 83 TYR A O 1
ATOM 630 N N . GLU A 1 84 ? 16.339 -2.712 -52.134 1.00 46.16 84 GLU A N 1
ATOM 631 C CA . GLU A 1 84 ? 15.461 -2.780 -53.304 1.00 46.16 84 GLU A CA 1
ATOM 632 C C . GLU A 1 84 ? 16.218 -2.193 -54.497 1.00 46.16 84 GLU A C 1
ATOM 634 O O . GLU A 1 84 ? 16.731 -1.077 -54.433 1.00 46.16 84 GLU A O 1
ATOM 639 N N . THR A 1 85 ? 16.345 -2.952 -55.585 1.00 49.41 85 THR A N 1
ATOM 640 C CA . THR A 1 85 ? 16.918 -2.437 -56.833 1.00 49.41 85 THR A CA 1
ATOM 641 C C . THR A 1 85 ? 15.766 -2.035 -57.743 1.00 49.41 85 THR A C 1
ATOM 643 O O . THR A 1 85 ? 15.105 -2.893 -58.327 1.00 49.41 85 THR A O 1
ATOM 646 N N . PHE A 1 86 ? 15.501 -0.736 -57.856 1.00 56.19 86 PHE A N 1
ATOM 647 C CA . PHE A 1 86 ? 14.547 -0.221 -58.833 1.00 56.19 86 PHE A CA 1
ATOM 648 C C . PHE A 1 86 ? 15.181 -0.281 -60.227 1.00 56.19 86 PHE A C 1
ATOM 650 O O . PHE A 1 86 ? 16.249 0.281 -60.456 1.00 56.19 86 PHE A O 1
ATOM 657 N N . GLY A 1 87 ? 14.540 -0.977 -61.167 1.00 53.47 87 GLY A N 1
ATOM 658 C CA . GLY A 1 87 ? 14.890 -0.869 -62.582 1.00 53.47 87 GLY A CA 1
ATOM 659 C C . GLY A 1 87 ? 14.283 0.409 -63.151 1.00 53.47 87 GLY A C 1
ATOM 660 O O . GLY A 1 87 ? 13.067 0.475 -63.324 1.00 53.47 87 GLY A O 1
ATOM 661 N N . GLU A 1 88 ? 15.095 1.432 -63.411 1.00 59.59 88 GLU A N 1
ATOM 662 C CA . GLU A 1 88 ? 14.614 2.672 -64.028 1.00 59.59 88 GLU A CA 1
ATOM 663 C C . GLU A 1 88 ? 14.350 2.490 -65.539 1.00 59.59 88 GLU A C 1
ATOM 665 O O . GLU A 1 88 ? 15.112 1.792 -66.213 1.00 59.59 88 GLU A O 1
ATOM 670 N N . PRO A 1 89 ? 13.297 3.108 -66.110 1.00 62.94 89 PRO A N 1
ATOM 671 C CA . PRO A 1 89 ? 13.101 3.175 -67.560 1.00 62.94 89 PRO A CA 1
ATOM 672 C C . PRO A 1 89 ? 14.199 3.994 -68.263 1.00 62.94 89 PRO A C 1
ATOM 674 O O . PRO A 1 89 ? 14.739 4.944 -67.687 1.00 62.94 89 PRO A O 1
ATOM 677 N N . ASP A 1 90 ? 14.471 3.666 -69.533 1.00 59.00 90 ASP A N 1
ATOM 678 C CA . ASP A 1 90 ? 15.472 4.340 -70.375 1.00 59.00 90 ASP A CA 1
ATOM 679 C C . ASP A 1 90 ? 15.297 5.871 -70.383 1.00 59.00 90 ASP A C 1
ATOM 681 O O . ASP A 1 90 ? 14.249 6.395 -70.769 1.00 59.00 90 ASP A O 1
ATOM 685 N N . GLY A 1 91 ? 16.358 6.590 -69.996 1.00 62.78 91 GLY A N 1
ATOM 686 C CA . GLY A 1 91 ? 16.422 8.058 -69.987 1.00 62.78 91 GLY A CA 1
ATOM 687 C C . GLY A 1 91 ? 16.521 8.710 -68.604 1.00 62.78 91 GLY A C 1
ATOM 688 O O . GLY A 1 91 ? 16.610 9.936 -68.528 1.00 62.78 91 GLY A O 1
ATOM 689 N N . THR A 1 92 ? 16.534 7.926 -67.525 1.00 61.38 92 THR A N 1
ATOM 690 C CA . THR A 1 92 ? 16.675 8.445 -66.156 1.00 61.38 92 THR A CA 1
ATOM 691 C C . THR A 1 92 ? 18.153 8.654 -65.805 1.00 61.38 92 THR A C 1
ATOM 693 O O . THR A 1 92 ? 19.010 7.848 -66.169 1.00 61.38 92 THR A O 1
ATOM 696 N N . ALA A 1 93 ? 18.485 9.788 -65.181 1.00 58.00 93 ALA A N 1
ATOM 697 C CA . ALA A 1 93 ? 19.861 10.094 -64.796 1.00 58.00 93 ALA A CA 1
ATOM 698 C C . ALA A 1 93 ? 20.253 9.264 -63.560 1.00 58.00 93 ALA A C 1
ATOM 700 O O . ALA A 1 93 ? 19.461 9.215 -62.621 1.00 58.00 93 ALA A O 1
ATOM 701 N N . PRO A 1 94 ? 21.459 8.665 -63.515 1.00 59.91 94 PRO A N 1
ATOM 702 C CA . PRO A 1 94 ? 21.877 7.864 -62.373 1.00 59.91 94 PRO A CA 1
ATOM 703 C C . PRO A 1 94 ? 21.889 8.725 -61.107 1.00 59.91 94 PRO A C 1
ATOM 705 O O . PRO A 1 94 ? 22.583 9.744 -61.052 1.00 59.91 94 PRO A O 1
ATOM 708 N N . PHE A 1 95 ? 21.123 8.315 -60.096 1.00 62.34 95 PHE A N 1
ATOM 709 C CA . PHE A 1 95 ? 21.127 8.937 -58.778 1.00 62.34 95 PHE A CA 1
ATOM 710 C C . PHE A 1 95 ? 21.537 7.902 -57.723 1.00 62.34 95 PHE A C 1
ATOM 712 O O . PHE A 1 95 ? 20.988 6.806 -57.659 1.00 62.34 95 PHE A O 1
ATOM 719 N N . GLU A 1 96 ? 22.523 8.236 -56.893 1.00 56.75 96 GLU A N 1
ATOM 720 C CA . GLU A 1 96 ? 22.843 7.453 -55.699 1.00 56.75 96 GLU A CA 1
ATOM 721 C C . GLU A 1 96 ? 22.048 8.028 -54.525 1.00 56.75 96 GLU A C 1
ATOM 723 O O . GLU A 1 96 ? 22.329 9.128 -54.046 1.00 56.75 96 GLU A O 1
ATOM 728 N N . ALA A 1 97 ? 21.040 7.295 -54.050 1.00 56.22 97 ALA A N 1
ATOM 729 C CA . ALA A 1 97 ? 20.397 7.601 -52.776 1.00 56.22 97 ALA A CA 1
ATOM 730 C C . ALA A 1 97 ? 21.309 7.148 -51.630 1.00 56.22 97 ALA A C 1
ATOM 732 O O . ALA A 1 97 ? 21.157 6.056 -51.084 1.00 56.22 97 ALA A O 1
ATOM 733 N N . HIS A 1 98 ? 22.287 7.982 -51.284 1.00 51.25 98 HIS A N 1
ATOM 734 C CA . HIS A 1 98 ? 23.095 7.775 -50.091 1.00 51.25 98 HIS A CA 1
ATOM 735 C C . HIS A 1 98 ? 22.292 8.236 -48.869 1.00 51.25 98 HIS A C 1
ATOM 737 O O . HIS A 1 98 ? 22.131 9.434 -48.639 1.00 51.25 98 HIS A O 1
ATOM 743 N N . ILE A 1 99 ? 21.738 7.286 -48.116 1.00 56.53 99 ILE A N 1
ATOM 744 C CA . ILE A 1 99 ? 21.094 7.559 -46.830 1.00 56.53 99 ILE A CA 1
ATOM 745 C C . ILE A 1 99 ? 22.021 7.033 -45.739 1.00 56.53 99 ILE A C 1
ATOM 747 O O . ILE A 1 99 ? 22.087 5.827 -45.496 1.00 56.53 99 ILE A O 1
ATOM 751 N N . ASP A 1 100 ? 22.725 7.952 -45.085 1.00 51.34 100 ASP A N 1
ATOM 752 C CA . ASP A 1 100 ? 23.465 7.661 -43.865 1.00 51.34 100 ASP A CA 1
ATOM 753 C C . ASP A 1 100 ? 22.486 7.571 -42.697 1.00 51.34 100 ASP A C 1
ATOM 755 O O . ASP A 1 100 ? 21.870 8.559 -42.290 1.00 51.34 100 ASP A O 1
ATOM 759 N N . LEU A 1 101 ? 22.332 6.365 -42.160 1.00 51.62 101 LEU A N 1
ATOM 760 C CA . LEU A 1 101 ? 21.700 6.168 -40.863 1.00 51.62 101 LEU A CA 1
ATOM 761 C C . LEU A 1 101 ? 22.803 6.189 -39.798 1.00 51.62 101 LEU A C 1
ATOM 763 O O . LEU A 1 101 ? 23.814 5.507 -39.988 1.00 51.62 101 LEU A O 1
ATOM 767 N N . PRO A 1 102 ? 22.644 6.943 -38.696 1.00 49.91 102 PRO A N 1
ATOM 768 C CA . PRO A 1 102 ? 23.622 6.936 -37.616 1.00 49.91 102 PRO A CA 1
ATOM 769 C C . PRO A 1 102 ? 23.677 5.532 -36.996 1.00 49.91 102 PRO A C 1
ATOM 771 O O . PRO A 1 102 ? 22.699 5.076 -36.408 1.00 49.91 102 PRO A O 1
ATOM 774 N N . GLY A 1 103 ? 24.803 4.838 -37.183 1.00 53.03 103 GLY A N 1
ATOM 775 C CA . GLY A 1 103 ? 25.097 3.544 -36.560 1.00 53.03 103 GLY A CA 1
ATOM 776 C C . GLY A 1 103 ? 25.927 3.717 -35.283 1.00 53.03 103 GLY A C 1
ATOM 777 O O . GLY A 1 103 ? 26.615 4.733 -35.154 1.00 53.03 103 GLY A O 1
ATOM 778 N N . PRO A 1 104 ? 25.862 2.765 -34.335 1.00 50.78 104 PRO A N 1
ATOM 779 C CA . PRO A 1 104 ? 26.537 2.893 -33.051 1.00 50.78 104 PRO A CA 1
ATOM 780 C C . PRO A 1 104 ? 28.056 2.866 -33.244 1.00 50.78 104 PRO A C 1
ATOM 782 O O . PRO A 1 104 ? 28.615 2.001 -33.918 1.00 50.78 104 PRO A O 1
ATOM 785 N N . GLU A 1 105 ? 28.722 3.861 -32.673 1.00 56.81 105 GLU A N 1
ATOM 786 C CA . GLU A 1 105 ? 30.171 3.990 -32.710 1.00 56.81 105 GLU A CA 1
ATOM 787 C C . GLU A 1 105 ? 30.818 2.968 -31.749 1.00 56.81 105 GLU A C 1
ATOM 789 O O . GLU A 1 105 ? 30.423 2.900 -30.586 1.00 56.81 105 GLU A O 1
ATOM 794 N N . HIS A 1 106 ? 31.860 2.274 -32.241 1.00 41.56 106 HIS A N 1
ATOM 795 C CA . HIS A 1 106 ? 32.896 1.487 -31.532 1.00 41.56 106 HIS A CA 1
ATOM 796 C C . HIS A 1 106 ? 32.629 0.005 -31.181 1.00 41.56 106 HIS A C 1
ATOM 798 O O . HIS A 1 106 ? 31.899 -0.296 -30.244 1.00 41.56 106 HIS A O 1
ATOM 804 N N . GLU A 1 107 ? 33.341 -0.923 -31.846 1.00 36.72 107 GLU A N 1
ATOM 805 C CA . GLU A 1 107 ? 34.631 -1.522 -31.410 1.00 36.72 107 GLU A CA 1
ATOM 806 C C . GLU A 1 107 ? 35.341 -2.269 -32.557 1.00 36.72 107 GLU A C 1
ATOM 808 O O . GLU A 1 107 ? 34.666 -2.994 -33.322 1.00 36.72 107 GLU A O 1
#

Foldseek 3Di:
DDDDDDDPPPDQDPVSVVVVVCVVQQQDDDPQKGRWHWDDKDWPDDPVQVVVVHTDMDTDTDIGHDDDPPDPPVCVPPPPPDDDDDDDPPPDDDDDPDDDDDDDDDD

Radius of gyration: 32.54 Å; chains: 1; bounding box: 66×22×96 Å

Organism: NCBI:txid913070